Protein AF-A0A920QNL9-F1 (afdb_monomer_lite)

pLDDT: mean 75.94, std 18.93, range [48.28, 97.31]

Sequence (58 aa):
MVFLKIVKIGLKREILKYKILKENKNPYCLIVGGGQGGIALAARLRQLNIPTIVIDKK

Radius of gyration: 15.46 Å; chains: 1; bounding box: 41×16×36 Å

Foldseek 3Di:
DVVVVVVVVVVVVVVVVVVVVVPPPDFPEEAEAPDPVSVVVVVVCVVVVGGYHYDYPD

Secondary structure (DSSP, 8-state):
--HHHHHHHHHHHHHHHHHHHHTT---SEEEE--SHHHHHHHHHHHHTT--EEEE---

Structure (mmCIF, N/CA/C/O backbone):
data_AF-A0A920QNL9-F1
#
_entry.id   AF-A0A920QNL9-F1
#
loop_
_atom_site.group_PDB
_atom_site.id
_atom_site.type_symbol
_atom_site.label_atom_id
_atom_site.label_alt_id
_atom_site.label_comp_id
_atom_site.label_asym_id
_atom_site.label_entity_id
_atom_site.label_seq_id
_atom_site.pdbx_PDB_ins_code
_atom_site.Cartn_x
_atom_site.Cartn_y
_atom_site.Cartn_z
_atom_site.occupancy
_atom_site.B_iso_or_equiv
_atom_site.auth_seq_id
_atom_site.auth_comp_id
_atom_site.auth_asym_id
_atom_site.auth_atom_id
_atom_site.pdbx_PDB_model_num
ATOM 1 N N . MET A 1 1 ? 30.330 5.757 22.099 1.00 52.66 1 MET A N 1
ATOM 2 C CA . MET A 1 1 ? 28.891 5.905 22.441 1.00 52.66 1 MET A CA 1
ATOM 3 C C . MET A 1 1 ? 28.064 6.644 21.362 1.00 52.66 1 MET A C 1
ATOM 5 O O . MET A 1 1 ? 27.065 7.271 21.684 1.00 52.66 1 MET A O 1
ATOM 9 N N . VAL A 1 2 ? 28.424 6.563 20.070 1.00 53.78 2 VAL A N 1
ATOM 10 C CA . VAL A 1 2 ? 27.670 7.213 18.964 1.00 53.78 2 VAL A CA 1
ATOM 11 C C . VAL A 1 2 ? 27.033 6.170 18.029 1.00 53.78 2 VAL A C 1
ATOM 13 O O . VAL A 1 2 ? 25.909 6.349 17.570 1.00 53.78 2 VAL A O 1
ATOM 16 N N . PHE A 1 3 ? 27.679 5.010 17.871 1.00 48.28 3 PHE A N 1
ATOM 17 C CA . PHE A 1 3 ? 27.228 3.912 17.008 1.00 48.28 3 PHE A CA 1
ATOM 18 C C . PHE A 1 3 ? 25.892 3.279 17.453 1.00 48.28 3 PHE A C 1
ATOM 20 O O . PHE A 1 3 ? 24.979 3.115 16.648 1.00 48.28 3 PHE A O 1
ATOM 27 N N . LEU A 1 4 ? 25.702 3.032 18.761 1.00 50.75 4 LEU A N 1
ATOM 28 C CA . LEU A 1 4 ? 24.436 2.494 19.295 1.00 50.75 4 LEU A CA 1
ATOM 29 C C . LEU A 1 4 ? 23.234 3.441 19.112 1.00 50.75 4 LEU A C 1
ATOM 31 O O . LEU A 1 4 ? 22.085 2.994 19.110 1.00 50.75 4 LEU A O 1
ATOM 35 N N . LYS A 1 5 ? 23.473 4.751 18.972 1.00 53.44 5 LYS A N 1
ATOM 36 C CA . LYS A 1 5 ? 22.406 5.756 18.853 1.00 53.44 5 LYS A CA 1
ATOM 37 C C . LYS A 1 5 ? 21.776 5.733 17.455 1.00 53.44 5 LYS A C 1
ATOM 39 O O . LYS A 1 5 ? 20.562 5.885 17.341 1.00 53.44 5 LYS A O 1
ATOM 44 N N . ILE A 1 6 ? 22.580 5.451 16.425 1.00 55.78 6 ILE A N 1
ATOM 45 C CA . ILE A 1 6 ? 22.143 5.306 15.026 1.00 55.78 6 ILE A CA 1
ATOM 46 C C . ILE A 1 6 ? 21.248 4.070 14.865 1.00 55.78 6 ILE A C 1
ATOM 48 O O . ILE A 1 6 ? 20.158 4.174 14.301 1.00 55.78 6 ILE A O 1
ATOM 52 N N . VAL A 1 7 ? 21.639 2.934 15.457 1.00 58.06 7 VAL A N 1
ATOM 53 C CA . VAL A 1 7 ? 20.845 1.690 15.420 1.00 58.06 7 VAL A CA 1
ATOM 54 C C . VAL A 1 7 ? 19.487 1.871 16.112 1.00 58.06 7 VAL A C 1
ATOM 56 O O . VAL A 1 7 ? 18.453 1.504 15.555 1.00 58.06 7 VAL A O 1
ATOM 59 N N . LYS A 1 8 ? 19.446 2.522 17.287 1.00 50.16 8 LYS A N 1
ATOM 60 C CA . LYS A 1 8 ? 18.181 2.809 17.997 1.00 50.16 8 LYS A CA 1
ATOM 61 C C . LYS A 1 8 ? 17.251 3.760 17.230 1.00 50.16 8 LYS A C 1
ATOM 63 O O . LYS A 1 8 ? 16.032 3.651 17.356 1.00 50.16 8 LYS A O 1
ATOM 68 N N . ILE A 1 9 ? 17.805 4.683 16.442 1.00 57.81 9 ILE A N 1
ATOM 69 C CA . ILE A 1 9 ? 17.037 5.581 15.568 1.00 57.81 9 ILE A CA 1
ATOM 70 C C . ILE A 1 9 ? 16.436 4.827 14.375 1.00 57.81 9 ILE A C 1
ATOM 72 O O . ILE A 1 9 ? 15.285 5.087 14.020 1.00 57.81 9 ILE A O 1
ATOM 76 N N . GLY A 1 10 ? 17.176 3.881 13.790 1.00 55.62 10 GLY A N 1
ATOM 77 C CA . GLY A 1 10 ? 16.670 3.004 12.730 1.00 55.62 10 GLY A CA 1
ATOM 78 C C . GLY A 1 10 ? 15.513 2.130 13.215 1.00 55.62 10 GLY A C 1
ATOM 79 O O . GLY A 1 10 ? 14.437 2.142 12.619 1.00 55.62 10 GLY A O 1
ATOM 80 N N . LEU A 1 11 ? 15.690 1.484 14.371 1.00 58.41 11 LEU A N 1
ATOM 81 C CA . LEU A 1 11 ? 14.700 0.567 14.942 1.00 58.41 11 LEU A CA 1
ATOM 82 C C . LEU A 1 11 ? 13.385 1.270 15.333 1.00 58.41 11 LEU A C 1
ATOM 84 O O . LEU A 1 11 ? 12.299 0.725 15.148 1.00 58.41 11 LEU A O 1
ATOM 88 N N . LYS A 1 12 ? 13.451 2.522 15.815 1.00 58.78 12 LYS A N 1
ATOM 89 C CA . LYS A 1 12 ? 12.246 3.317 16.123 1.00 58.78 12 LYS A CA 1
ATOM 90 C C . LYS A 1 12 ? 11.384 3.604 14.889 1.00 58.78 12 LYS A C 1
ATOM 92 O O . LYS A 1 12 ? 10.162 3.651 15.020 1.00 58.78 12 LYS A O 1
ATOM 97 N N . ARG A 1 13 ? 11.989 3.806 13.711 1.00 59.78 13 ARG A N 1
ATOM 98 C CA . ARG A 1 13 ? 11.242 4.092 12.471 1.00 59.78 13 ARG A CA 1
ATOM 99 C C . ARG A 1 13 ? 10.491 2.867 11.959 1.00 59.78 13 ARG A C 1
ATOM 101 O O . ARG A 1 13 ? 9.360 2.998 11.502 1.00 59.78 13 ARG A O 1
ATOM 108 N N . GLU A 1 14 ? 11.090 1.689 12.076 1.00 59.72 14 GLU A N 1
ATOM 109 C CA . GLU A 1 14 ? 10.486 0.437 11.616 1.00 59.72 14 GLU A CA 1
ATOM 110 C C . GLU A 1 14 ? 9.316 -0.002 12.511 1.00 59.72 14 GLU A C 1
ATOM 112 O O . GLU A 1 14 ? 8.241 -0.347 12.016 1.00 59.72 14 GLU A O 1
ATOM 117 N N . ILE A 1 15 ? 9.464 0.146 13.832 1.00 60.72 15 ILE A N 1
ATOM 118 C CA . ILE A 1 15 ? 8.389 -0.123 14.801 1.00 60.72 15 ILE A CA 1
ATOM 119 C C . ILE A 1 15 ? 7.199 0.831 14.592 1.00 60.72 15 ILE A C 1
ATOM 121 O O . ILE A 1 15 ? 6.044 0.414 14.701 1.00 60.72 15 ILE A O 1
ATOM 125 N N . LEU A 1 16 ? 7.449 2.099 14.240 1.00 58.06 16 LEU A N 1
ATOM 126 C CA . LEU A 1 16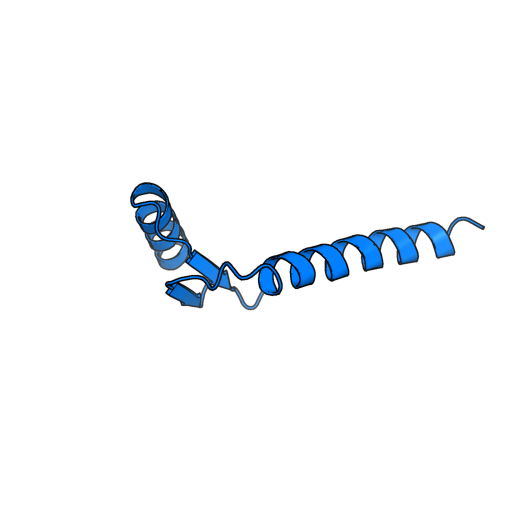 ? 6.386 3.063 13.933 1.00 58.06 16 LEU A CA 1
ATOM 127 C C . LEU A 1 16 ? 5.583 2.661 12.681 1.00 58.06 16 LEU A C 1
ATOM 129 O O . LEU A 1 16 ? 4.365 2.828 12.660 1.00 58.06 16 LEU A O 1
ATOM 133 N N . LYS A 1 17 ? 6.243 2.074 11.673 1.00 57.50 17 LYS A N 1
ATOM 134 C CA . LYS A 1 17 ? 5.605 1.590 10.436 1.00 57.50 17 LYS A CA 1
ATOM 135 C C . LYS A 1 17 ? 4.630 0.438 10.712 1.00 57.50 17 LYS A C 1
ATOM 137 O O . LYS A 1 17 ? 3.517 0.443 10.197 1.00 57.50 17 LYS A O 1
ATOM 142 N N . TYR A 1 18 ? 5.008 -0.495 11.588 1.00 55.00 18 TYR A N 1
ATOM 143 C CA . TYR A 1 18 ? 4.134 -1.590 12.031 1.00 55.00 18 TYR A CA 1
ATOM 144 C C . TYR A 1 18 ? 2.996 -1.131 12.951 1.00 55.00 18 TYR A C 1
ATOM 146 O O . TYR A 1 18 ? 1.923 -1.734 12.958 1.00 55.00 18 TYR A O 1
ATOM 154 N N . LYS A 1 19 ? 3.194 -0.051 13.714 1.00 50.88 19 LYS A N 1
ATOM 155 C CA . LYS A 1 19 ? 2.165 0.483 14.614 1.00 50.88 19 LYS A CA 1
ATOM 156 C C . LYS A 1 19 ? 0.937 1.005 13.859 1.00 50.88 19 LYS A C 1
ATOM 158 O O . LYS A 1 19 ? -0.179 0.778 14.310 1.00 50.88 19 LYS A O 1
ATOM 163 N N . ILE A 1 20 ? 1.131 1.594 12.677 1.00 53.34 20 ILE A N 1
ATOM 164 C CA . ILE A 1 20 ? 0.037 2.053 11.802 1.00 53.34 20 ILE A CA 1
ATOM 165 C C . ILE A 1 20 ? -0.828 0.877 11.321 1.00 53.34 20 ILE A C 1
ATOM 167 O O . ILE A 1 20 ? -2.048 1.008 11.276 1.00 53.34 20 ILE A O 1
ATOM 171 N N . LEU A 1 21 ? -0.227 -0.287 11.032 1.00 56.50 21 LEU A N 1
ATOM 172 C CA . LEU A 1 21 ? -0.990 -1.501 10.701 1.00 56.50 21 LEU A CA 1
ATOM 173 C C . LEU A 1 21 ? -1.832 -2.005 11.883 1.00 56.50 21 LEU A C 1
ATOM 175 O O . LEU A 1 21 ? -2.862 -2.637 11.676 1.00 56.50 21 LEU A O 1
ATOM 179 N N . LYS A 1 22 ? -1.393 -1.752 13.121 1.00 48.50 22 LYS A N 1
ATOM 180 C CA . LYS A 1 22 ? -2.030 -2.276 14.335 1.00 48.50 22 LYS A CA 1
ATOM 181 C C . LYS A 1 22 ? -3.177 -1.394 14.848 1.00 48.50 22 LYS A C 1
ATOM 183 O O . LYS A 1 22 ? -4.009 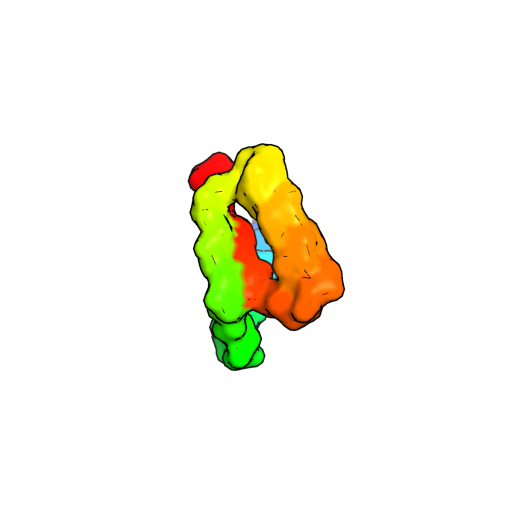-1.878 15.608 1.00 48.50 22 LYS A O 1
ATOM 188 N N . GLU A 1 23 ? -3.264 -0.132 14.424 1.00 55.88 23 GLU A N 1
ATOM 189 C CA . GLU A 1 23 ? -4.291 0.831 14.868 1.00 55.88 23 GLU A CA 1
ATOM 190 C C . GLU A 1 23 ? -5.617 0.761 14.070 1.00 55.88 23 GLU A C 1
ATOM 192 O O . GLU A 1 23 ? -6.308 1.760 13.898 1.00 55.88 23 GLU A O 1
ATOM 197 N N . ASN A 1 24 ? -6.036 -0.435 13.636 1.00 49.34 24 ASN A N 1
ATOM 198 C CA . ASN A 1 24 ? -7.391 -0.715 13.114 1.00 49.34 24 ASN A CA 1
ATOM 199 C C . ASN A 1 24 ? -7.819 0.015 11.823 1.00 49.34 24 ASN A C 1
ATOM 201 O O . ASN A 1 24 ? -8.974 -0.086 11.411 1.00 49.34 24 ASN A O 1
ATOM 205 N N . LYS A 1 25 ? -6.912 0.699 11.122 1.00 59.12 25 LYS A N 1
ATOM 206 C CA . LYS A 1 25 ? -7.183 1.208 9.768 1.00 59.12 25 LYS A CA 1
ATOM 207 C C . LYS A 1 25 ? -6.779 0.163 8.741 1.00 59.12 25 LYS A C 1
ATOM 209 O O . LYS A 1 25 ? -5.808 0.349 8.010 1.00 59.12 25 LYS A O 1
ATOM 214 N N . ASN A 1 26 ? -7.520 -0.944 8.708 1.00 70.50 26 ASN A N 1
ATOM 215 C CA . ASN A 1 26 ? -7.385 -1.900 7.618 1.00 70.50 26 ASN A CA 1
ATOM 216 C C . ASN A 1 26 ? -7.652 -1.146 6.307 1.00 70.50 26 ASN A C 1
ATOM 218 O O . ASN A 1 26 ? -8.713 -0.528 6.169 1.00 70.50 26 ASN A O 1
ATOM 222 N N . PRO A 1 27 ? -6.696 -1.113 5.369 1.00 77.81 27 PRO A N 1
ATOM 223 C CA . PRO A 1 27 ? -6.947 -0.505 4.076 1.00 77.81 27 PRO A CA 1
ATOM 224 C C . PRO A 1 27 ? -8.048 -1.287 3.361 1.00 77.81 27 PRO A C 1
ATOM 226 O O . PRO A 1 27 ? -8.080 -2.515 3.409 1.00 77.81 27 PRO A O 1
ATOM 229 N N . TYR A 1 28 ? -8.923 -0.575 2.660 1.00 87.44 28 TYR A N 1
ATOM 230 C CA . TYR A 1 28 ? -9.951 -1.200 1.827 1.00 87.44 28 TYR A CA 1
ATOM 231 C C . TYR A 1 28 ? -9.354 -1.837 0.567 1.00 87.44 28 TYR A C 1
ATOM 233 O O . TYR A 1 28 ? -9.932 -2.764 0.011 1.00 87.44 28 TYR A O 1
ATOM 241 N N . CYS A 1 29 ? -8.201 -1.347 0.101 1.00 89.19 29 CYS A N 1
ATOM 242 C CA . CYS A 1 29 ? -7.537 -1.861 -1.091 1.00 89.19 29 CYS A CA 1
ATOM 243 C C . CYS A 1 29 ? -6.013 -1.909 -0.908 1.00 89.19 29 CYS A C 1
ATOM 245 O O . CYS A 1 29 ? -5.396 -0.952 -0.426 1.00 89.19 29 CYS A O 1
ATOM 247 N N . LEU A 1 30 ? -5.422 -3.030 -1.327 1.00 93.62 30 LEU A N 1
ATOM 248 C CA . LEU A 1 30 ? -3.983 -3.239 -1.444 1.00 93.62 30 LEU A CA 1
ATOM 249 C C . LEU A 1 30 ? -3.600 -3.217 -2.928 1.00 93.62 30 LEU A C 1
ATOM 251 O O . LEU A 1 30 ? -4.087 -4.033 -3.708 1.00 93.62 30 LEU A O 1
ATOM 255 N N . ILE A 1 31 ? -2.706 -2.309 -3.303 1.00 93.75 31 ILE A N 1
ATOM 256 C CA . ILE A 1 31 ? -2.152 -2.197 -4.653 1.00 93.75 31 ILE A CA 1
ATOM 257 C C . ILE A 1 31 ? -0.738 -2.776 -4.634 1.00 93.75 31 ILE A C 1
ATOM 259 O O . ILE A 1 31 ? 0.098 -2.358 -3.833 1.00 93.75 31 ILE A O 1
ATOM 263 N N . VAL A 1 32 ? -0.465 -3.726 -5.528 1.00 94.00 32 VAL A N 1
ATOM 264 C CA . VAL A 1 32 ? 0.852 -4.358 -5.672 1.00 94.00 32 VAL A CA 1
ATOM 265 C C . VAL A 1 32 ? 1.520 -3.846 -6.944 1.00 94.00 32 VAL A C 1
ATOM 267 O O . VAL A 1 32 ? 0.995 -4.022 -8.041 1.00 94.00 32 VAL A O 1
ATOM 270 N N . GLY A 1 33 ? 2.683 -3.221 -6.784 1.00 93.56 33 GLY A N 1
ATOM 271 C CA . GLY A 1 33 ? 3.455 -2.577 -7.842 1.00 93.56 33 GLY A CA 1
ATOM 272 C C . GLY A 1 33 ? 3.367 -1.050 -7.779 1.00 93.56 33 GLY A C 1
ATOM 273 O O . GLY A 1 33 ? 2.302 -0.461 -7.967 1.00 93.56 33 GLY A O 1
ATOM 274 N N . GLY A 1 34 ? 4.515 -0.400 -7.571 1.00 92.31 34 GLY A N 1
ATOM 275 C CA . GLY A 1 34 ? 4.659 1.062 -7.478 1.00 92.31 34 GLY A CA 1
ATOM 276 C C . GLY A 1 34 ? 4.844 1.782 -8.820 1.00 92.31 34 GLY A C 1
ATOM 277 O O . GLY A 1 34 ? 5.362 2.895 -8.856 1.00 92.31 34 GLY A O 1
ATOM 278 N N . GLY A 1 35 ? 4.473 1.147 -9.935 1.00 95.12 35 GLY A N 1
ATOM 279 C CA . GLY A 1 35 ? 4.558 1.751 -11.266 1.00 95.12 35 GLY A CA 1
ATOM 280 C C . GLY A 1 35 ? 3.544 2.883 -11.477 1.00 95.12 35 GLY A C 1
ATOM 281 O O . GLY A 1 35 ? 2.671 3.128 -10.647 1.00 95.12 35 GLY A O 1
ATOM 282 N N . GLN A 1 36 ? 3.606 3.537 -12.640 1.00 96.12 36 GLN A N 1
ATOM 283 C CA . GLN A 1 36 ? 2.742 4.684 -12.963 1.00 96.12 36 GLN A CA 1
ATOM 284 C C . GLN A 1 36 ? 1.245 4.370 -12.815 1.00 96.12 36 GLN A C 1
ATOM 286 O O . GLN A 1 36 ? 0.500 5.167 -12.253 1.00 96.12 36 GLN A O 1
ATOM 291 N N . GLY A 1 37 ? 0.811 3.179 -13.242 1.00 95.56 37 GLY A N 1
ATOM 292 C CA . GLY A 1 37 ? -0.579 2.738 -13.086 1.00 95.56 37 GLY A CA 1
ATOM 293 C C . GLY A 1 37 ? -0.997 2.556 -11.623 1.00 95.56 37 GLY A C 1
ATOM 294 O O . GLY A 1 37 ? -2.065 3.022 -11.230 1.00 95.56 37 GLY A O 1
ATOM 295 N N . GLY A 1 38 ? -0.140 1.945 -10.797 1.00 95.31 38 GLY A N 1
ATOM 296 C CA . GLY 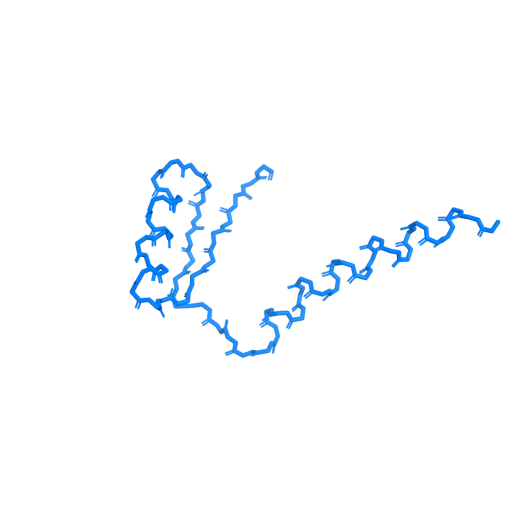A 1 38 ? -0.414 1.728 -9.372 1.00 95.31 38 GLY A CA 1
ATOM 297 C C . GLY A 1 38 ? -0.487 3.038 -8.587 1.00 95.31 38 GLY A C 1
ATOM 298 O O . GLY A 1 38 ? -1.385 3.229 -7.767 1.00 95.31 38 GLY A O 1
ATOM 299 N N . ILE A 1 39 ? 0.400 3.986 -8.898 1.00 96.12 39 ILE A N 1
ATOM 300 C CA . ILE A 1 39 ? 0.409 5.316 -8.277 1.00 96.12 39 ILE A CA 1
ATOM 301 C C . ILE A 1 39 ? -0.779 6.166 -8.741 1.00 96.12 39 ILE A C 1
ATOM 303 O O . ILE A 1 39 ? -1.426 6.809 -7.913 1.00 96.12 39 ILE A O 1
ATOM 307 N N . ALA A 1 40 ? -1.115 6.143 -10.034 1.00 97.19 40 ALA A N 1
ATOM 308 C CA . ALA A 1 40 ? -2.285 6.850 -10.552 1.00 97.19 40 ALA A CA 1
ATOM 309 C C . ALA A 1 40 ? -3.585 6.331 -9.916 1.00 97.19 40 ALA A C 1
ATOM 311 O O . ALA A 1 40 ? -4.439 7.125 -9.512 1.00 97.19 40 ALA A O 1
ATOM 312 N N . LEU A 1 41 ? -3.709 5.009 -9.760 1.00 96.06 41 LEU A N 1
ATOM 313 C CA . LEU A 1 41 ? -4.836 4.379 -9.078 1.00 96.06 41 LEU A CA 1
ATOM 314 C C . LEU A 1 41 ? -4.910 4.799 -7.604 1.00 96.06 41 LEU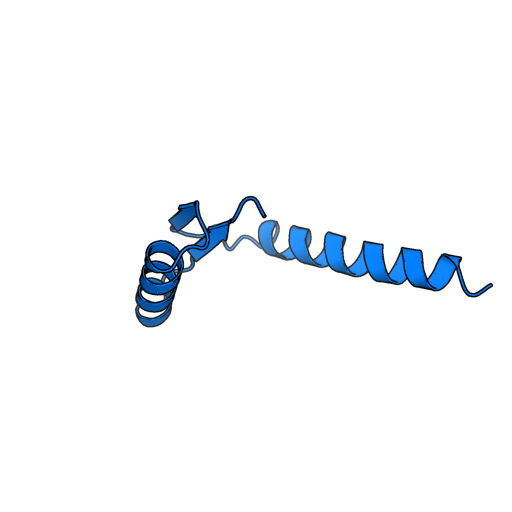 A C 1
ATOM 316 O O . LEU A 1 41 ? -5.964 5.236 -7.143 1.00 96.06 41 LEU A O 1
ATOM 320 N N . ALA A 1 42 ? -3.793 4.746 -6.876 1.00 95.38 42 ALA A N 1
ATOM 321 C CA . ALA A 1 42 ? -3.739 5.172 -5.478 1.00 95.38 42 ALA A CA 1
ATOM 322 C C . ALA A 1 42 ? -4.119 6.653 -5.303 1.00 95.38 42 ALA A C 1
ATOM 324 O O . ALA A 1 42 ? -4.853 7.004 -4.378 1.00 95.38 42 ALA A O 1
ATOM 325 N N . ALA A 1 43 ? -3.676 7.525 -6.215 1.00 96.81 43 ALA A N 1
ATOM 326 C CA . ALA A 1 43 ? -4.040 8.939 -6.209 1.00 96.81 43 ALA A CA 1
ATOM 327 C C . ALA A 1 43 ? -5.553 9.142 -6.391 1.00 96.81 43 ALA A C 1
ATOM 329 O O . ALA A 1 43 ? -6.149 9.964 -5.693 1.00 96.81 43 ALA A O 1
ATOM 330 N N . ARG A 1 44 ? -6.193 8.362 -7.272 1.00 96.81 44 ARG A N 1
ATOM 331 C CA . ARG A 1 44 ? -7.653 8.395 -7.460 1.00 96.81 44 ARG A CA 1
ATOM 332 C C . ARG A 1 44 ? -8.402 7.887 -6.236 1.00 96.81 44 ARG A C 1
ATOM 334 O O . ARG A 1 44 ? -9.341 8.535 -5.788 1.00 96.81 44 ARG A O 1
ATOM 341 N N . LEU A 1 45 ? -7.955 6.784 -5.644 1.00 95.44 45 LEU A N 1
ATOM 342 C CA . LEU A 1 45 ? -8.571 6.238 -4.433 1.00 95.44 45 LEU A CA 1
ATOM 343 C C . LEU A 1 45 ? -8.421 7.198 -3.242 1.00 95.44 45 LEU A C 1
ATOM 345 O O . LEU A 1 45 ? -9.365 7.372 -2.474 1.00 95.44 45 LEU A O 1
ATOM 349 N N . ARG A 1 46 ? -7.301 7.927 -3.154 1.00 93.00 46 ARG A N 1
ATOM 350 C CA . ARG A 1 46 ? -7.115 9.011 -2.180 1.00 93.00 46 ARG A CA 1
ATOM 351 C C . ARG A 1 46 ? -8.096 10.169 -2.383 1.00 93.00 46 ARG A C 1
ATOM 353 O O . ARG A 1 46 ? -8.605 10.683 -1.394 1.00 93.00 46 ARG A O 1
ATOM 360 N N . GLN A 1 47 ? -8.375 10.571 -3.626 1.00 97.31 47 GLN A N 1
ATOM 361 C CA . GLN A 1 47 ? -9.383 11.606 -3.919 1.00 97.31 47 GLN A CA 1
ATOM 362 C C . GLN A 1 47 ? -10.786 11.186 -3.462 1.00 97.31 47 GLN A C 1
ATOM 364 O O . GLN A 1 47 ? -11.564 12.024 -3.020 1.00 97.31 47 GLN A O 1
ATOM 369 N N . LEU A 1 48 ? -11.084 9.888 -3.518 1.00 96.44 48 LEU A N 1
ATOM 370 C CA . LEU A 1 48 ? -12.347 9.307 -3.058 1.00 96.44 48 LEU A CA 1
ATOM 371 C C . LEU A 1 48 ? -12.373 9.005 -1.548 1.00 96.44 48 LEU A C 1
ATOM 373 O O . LEU A 1 48 ? -13.325 8.396 -1.072 1.00 96.44 48 LEU A O 1
ATOM 377 N N . ASN A 1 49 ? -11.350 9.412 -0.786 1.00 90.62 49 ASN A N 1
ATOM 378 C CA . ASN A 1 49 ? -11.186 9.089 0.638 1.00 90.62 49 ASN A CA 1
ATOM 379 C C . ASN A 1 49 ? -11.168 7.578 0.942 1.00 90.62 49 ASN A C 1
ATOM 381 O O . ASN A 1 49 ? -11.481 7.158 2.056 1.00 90.62 49 ASN A O 1
ATOM 385 N N . ILE A 1 50 ? -10.765 6.753 -0.025 1.00 91.12 50 ILE A N 1
ATOM 386 C CA . ILE A 1 50 ? -10.635 5.309 0.161 1.00 91.12 50 ILE A CA 1
ATOM 387 C C . ILE A 1 50 ? -9.244 5.033 0.751 1.00 91.12 50 ILE A C 1
ATOM 389 O O . ILE A 1 50 ? -8.229 5.376 0.133 1.00 91.12 50 ILE A O 1
ATOM 393 N N . PRO A 1 51 ? -9.153 4.418 1.942 1.00 88.50 51 PRO A N 1
ATOM 394 C CA . PRO A 1 51 ? -7.873 4.090 2.551 1.00 88.50 51 PRO A CA 1
ATOM 395 C C . PRO A 1 51 ? -7.215 2.952 1.769 1.00 88.50 51 PRO A C 1
ATOM 397 O O . PRO A 1 51 ? -7.760 1.853 1.655 1.00 88.50 51 PRO A O 1
ATOM 400 N N . THR A 1 52 ? -6.032 3.222 1.224 1.00 91.94 52 THR A N 1
ATOM 401 C CA . THR A 1 52 ? -5.305 2.296 0.353 1.00 91.94 52 THR A CA 1
ATOM 402 C C . THR A 1 52 ? -3.834 2.219 0.716 1.00 91.94 52 THR A C 1
ATOM 404 O O . THR A 1 52 ? -3.252 3.186 1.211 1.00 91.94 52 THR A O 1
ATOM 407 N N . ILE A 1 53 ? -3.236 1.054 0.479 1.00 92.62 53 ILE A N 1
ATOM 408 C CA . ILE A 1 53 ? -1.798 0.826 0.641 1.00 92.62 53 ILE A CA 1
ATOM 409 C C . ILE A 1 53 ? -1.229 0.389 -0.703 1.00 92.62 53 ILE A C 1
ATOM 411 O O . ILE A 1 53 ? -1.772 -0.508 -1.341 1.00 92.62 53 ILE A O 1
ATOM 415 N N . VAL A 1 54 ? -0.120 1.007 -1.108 1.00 93.25 54 VAL A N 1
ATOM 416 C CA . VAL A 1 54 ? 0.681 0.575 -2.257 1.00 93.25 54 VAL A CA 1
ATOM 417 C C . VAL A 1 54 ? 1.945 -0.088 -1.729 1.00 93.25 54 VAL A C 1
ATOM 419 O O . VAL A 1 54 ? 2.655 0.507 -0.915 1.00 93.25 54 VAL A O 1
ATOM 422 N N . ILE A 1 55 ? 2.228 -1.302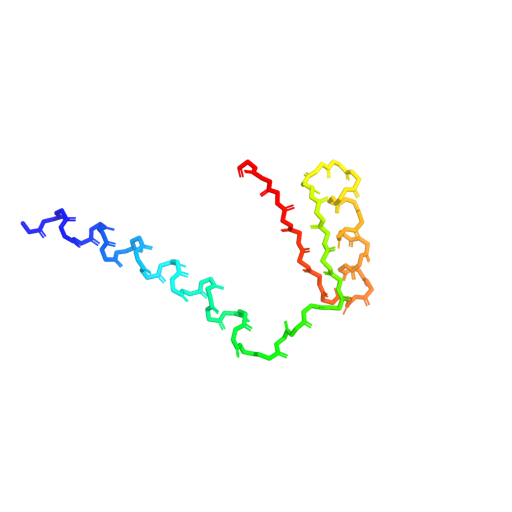 -2.191 1.00 93.00 55 ILE A N 1
ATOM 423 C CA . ILE A 1 55 ? 3.495 -1.990 -1.941 1.00 93.00 55 ILE A CA 1
ATOM 424 C C . ILE A 1 55 ? 4.255 -2.158 -3.250 1.00 93.00 55 ILE A C 1
ATOM 426 O O . ILE A 1 55 ? 3.674 -2.509 -4.273 1.00 93.00 55 ILE A O 1
ATOM 430 N N . ASP A 1 56 ? 5.560 -1.921 -3.210 1.00 93.06 56 ASP A N 1
ATOM 431 C CA . ASP A 1 56 ? 6.471 -2.229 -4.306 1.00 93.06 56 ASP A CA 1
ATOM 432 C C . ASP A 1 56 ? 7.587 -3.137 -3.792 1.00 93.06 56 ASP A C 1
ATOM 434 O O . ASP A 1 56 ? 7.876 -3.160 -2.595 1.00 93.06 56 ASP A O 1
ATOM 438 N N . LYS A 1 57 ? 8.171 -3.933 -4.689 1.00 85.38 57 LYS A N 1
ATOM 439 C CA . LYS A 1 57 ? 9.207 -4.911 -4.326 1.00 85.38 57 LYS A CA 1
ATOM 440 C C . LYS A 1 57 ? 10.596 -4.275 -4.160 1.00 85.38 57 LYS A C 1
ATOM 442 O O . LYS A 1 57 ? 11.447 -4.899 -3.530 1.00 85.38 57 LYS A O 1
ATOM 447 N N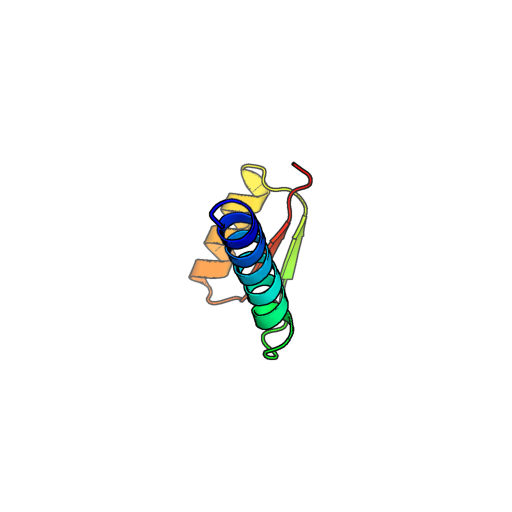 . LYS A 1 58 ? 10.841 -3.114 -4.780 1.00 72.38 58 LYS A N 1
ATOM 448 C CA . LYS A 1 58 ? 12.149 -2.442 -4.759 1.00 72.38 58 LYS A CA 1
ATOM 449 C C . LYS A 1 58 ? 12.462 -1.773 -3.425 1.00 72.38 58 LYS A C 1
ATOM 451 O O . LYS A 1 58 ? 11.523 -1.293 -2.756 1.00 72.38 58 LYS A O 1
#